Protein AF-A0A2V9ZI44-F1 (afdb_monomer)

Foldseek 3Di:
DDDDDADLVNQVVLLVVPVPCVVVVQWDAPCPDPPGRSHTAGPDEAEQADDALDPVVVVVVVVVVVVCSVVRHDHYHDDCPRSVND

Nearest PDB structures (foldseek):
  8dbw-assembly1_D  TM=3.488E-01  e=2.509E+00  Escherichia coli
  7jg7-assembly1_C  TM=3.501E-01  e=6.549E+00  Mycolicibacterium smegmatis
  6f5d-assembly1_A  TM=4.034E-01  e=9.225E+00  Trypanosoma brucei brucei

Sequence (86 aa):
MIQGFATAEGTARYRGRFPELAQAGHFRQPANVPGAGELWLSSLGLGTYLGEANAAADAAYSEAIQQAVRSGVNVLDAAINYRNQR

Mean predicted aligned error: 2.97 Å

Secondary structure (DSSP, 8-state):
-------HHHHHHHHHT-HHHHHTT-EE--TTSTTTTT--EESSEEE---S-SSHHHHHHHHHHHHHHHHTT--EEE--TTGGGG-

Structure (mmCIF, N/CA/C/O backbone):
data_AF-A0A2V9ZI44-F1
#
_entry.id   AF-A0A2V9ZI44-F1
#
loop_
_atom_site.group_PDB
_atom_site.id
_atom_site.type_symbol
_atom_site.label_atom_id
_atom_site.label_alt_id
_atom_site.label_comp_id
_atom_site.label_asym_id
_atom_site.label_entity_id
_atom_site.label_seq_id
_atom_site.pdbx_PDB_ins_code
_atom_site.Cartn_x
_atom_site.Cartn_y
_atom_site.Cartn_z
_atom_site.occupancy
_atom_site.B_iso_or_equiv
_atom_site.auth_seq_id
_atom_site.auth_comp_id
_atom_site.auth_asym_id
_atom_site.auth_atom_id
_atom_site.pdbx_PDB_model_num
ATOM 1 N N . MET A 1 1 ? 6.513 16.027 -4.478 1.00 63.69 1 MET A N 1
ATOM 2 C CA . MET A 1 1 ? 5.917 15.189 -3.415 1.00 63.69 1 MET A CA 1
ATOM 3 C C . MET A 1 1 ? 4.436 15.053 -3.722 1.00 63.69 1 MET A C 1
ATOM 5 O O . MET A 1 1 ? 3.824 16.062 -4.055 1.00 63.69 1 MET A O 1
ATOM 9 N N . ILE A 1 2 ? 3.889 13.835 -3.704 1.00 77.31 2 ILE A N 1
ATOM 10 C CA . ILE A 1 2 ? 2.444 13.631 -3.886 1.00 77.31 2 ILE A CA 1
ATOM 11 C C . ILE A 1 2 ? 1.737 14.276 -2.690 1.00 77.31 2 ILE A C 1
ATOM 13 O O . ILE A 1 2 ? 2.178 14.105 -1.556 1.00 77.31 2 ILE A O 1
ATOM 17 N N . GLN A 1 3 ? 0.698 15.068 -2.946 1.00 90.31 3 GLN A N 1
ATOM 18 C CA . GLN A 1 3 ? -0.074 15.703 -1.881 1.00 90.31 3 GLN A CA 1
ATOM 19 C C . GLN A 1 3 ? -1.038 14.700 -1.238 1.00 90.31 3 GLN A C 1
ATOM 21 O O . GLN A 1 3 ? -1.651 13.891 -1.932 1.00 90.31 3 GLN A O 1
ATOM 26 N N . GLY A 1 4 ? -1.214 14.812 0.080 1.00 90.88 4 GLY A N 1
ATOM 27 C CA . GLY A 1 4 ? -2.145 13.996 0.860 1.00 90.88 4 GLY A CA 1
ATOM 28 C C . GLY A 1 4 ? -1.473 12.892 1.678 1.00 90.88 4 GLY A C 1
ATOM 29 O O . GLY A 1 4 ? -0.286 12.611 1.536 1.00 90.88 4 GLY A O 1
ATOM 30 N N . PHE A 1 5 ? -2.254 12.291 2.574 1.00 93.38 5 PHE A N 1
ATOM 31 C CA . PHE A 1 5 ? -1.855 11.188 3.447 1.00 93.38 5 PHE A CA 1
ATOM 32 C C . PHE A 1 5 ? -3.075 10.308 3.761 1.00 93.38 5 PHE A C 1
ATOM 34 O O . PHE A 1 5 ? -4.220 10.711 3.541 1.00 93.38 5 PHE A O 1
ATOM 41 N N . ALA A 1 6 ? -2.840 9.089 4.249 1.00 95.12 6 ALA A N 1
ATOM 42 C CA . ALA A 1 6 ? -3.917 8.190 4.653 1.00 95.12 6 ALA A CA 1
ATOM 43 C C . ALA A 1 6 ? -4.637 8.725 5.902 1.00 95.12 6 ALA A C 1
ATOM 45 O O . ALA A 1 6 ? -3.996 9.094 6.880 1.00 95.12 6 ALA A O 1
ATOM 46 N N . THR A 1 7 ? -5.971 8.725 5.889 1.00 96.94 7 THR A N 1
ATOM 47 C CA . THR A 1 7 ? -6.799 9.137 7.034 1.00 96.94 7 THR A CA 1
ATOM 48 C C . THR A 1 7 ? -7.636 7.972 7.557 1.00 96.94 7 THR A C 1
ATOM 50 O O . THR A 1 7 ? -7.933 7.021 6.821 1.00 96.94 7 THR A O 1
ATOM 53 N N . ALA A 1 8 ? -8.051 8.045 8.825 1.00 97.69 8 ALA A N 1
ATOM 54 C CA . ALA A 1 8 ? -8.937 7.052 9.433 1.00 97.69 8 ALA A CA 1
ATOM 55 C C . ALA A 1 8 ? -10.246 6.911 8.634 1.00 97.69 8 ALA A C 1
ATOM 57 O O . ALA A 1 8 ? -10.637 5.808 8.256 1.00 97.69 8 ALA A O 1
ATOM 58 N N . GLU A 1 9 ? -10.866 8.037 8.266 1.00 98.25 9 GLU A N 1
ATOM 59 C CA . GLU A 1 9 ? -12.077 8.056 7.438 1.00 98.25 9 GLU A CA 1
ATOM 60 C C . GLU A 1 9 ? -11.835 7.453 6.043 1.00 98.25 9 GLU A C 1
ATOM 62 O O . GLU A 1 9 ? -12.608 6.615 5.571 1.00 98.25 9 GLU A O 1
ATOM 67 N N . GLY A 1 10 ? -10.736 7.833 5.381 1.00 98.25 10 GLY A N 1
ATOM 68 C CA . GLY A 1 10 ? -10.410 7.357 4.037 1.00 98.25 10 GLY A CA 1
ATOM 69 C C . GLY A 1 10 ? -10.180 5.846 3.990 1.00 98.25 10 GLY A C 1
ATOM 70 O O . GLY A 1 10 ? -10.703 5.166 3.101 1.00 98.25 10 GLY A O 1
ATOM 71 N N . THR A 1 11 ? -9.449 5.311 4.968 1.00 98.44 11 THR A N 1
ATOM 72 C CA . THR A 1 11 ? -9.177 3.870 5.075 1.00 98.44 11 THR A CA 1
ATOM 73 C C . THR A 1 11 ? -10.405 3.076 5.531 1.00 98.44 11 THR A C 1
ATOM 75 O O . THR A 1 11 ? -10.652 1.996 4.991 1.00 98.44 11 THR A O 1
ATOM 78 N N . ALA A 1 12 ? -11.248 3.625 6.414 1.00 98.50 12 ALA A N 1
ATOM 79 C CA . ALA A 1 12 ? -12.533 3.022 6.776 1.00 98.50 12 ALA A CA 1
ATOM 80 C C . ALA A 1 12 ? -13.482 2.928 5.569 1.00 98.50 12 ALA A C 1
ATOM 82 O O . ALA A 1 12 ? -14.070 1.872 5.318 1.00 98.50 12 ALA A O 1
ATOM 83 N N . ARG A 1 13 ? -13.578 3.996 4.765 1.00 98.69 13 ARG A N 1
ATOM 84 C CA . ARG A 1 13 ? -14.360 3.999 3.519 1.00 98.69 13 ARG A CA 1
ATOM 85 C C . ARG A 1 13 ? -13.822 2.988 2.510 1.00 98.69 13 ARG A C 1
ATOM 87 O O . ARG A 1 13 ? -14.611 2.332 1.836 1.00 98.69 13 ARG A O 1
ATOM 94 N N . TYR A 1 14 ? -12.500 2.853 2.398 1.00 98.62 14 TYR A N 1
ATOM 95 C CA . TYR A 1 14 ? -11.880 1.853 1.529 1.00 98.62 14 TYR A CA 1
ATOM 96 C C . TYR A 1 14 ? -12.217 0.424 1.973 1.00 98.62 14 TYR A C 1
ATOM 98 O O . TYR A 1 14 ? -12.711 -0.353 1.159 1.00 98.62 14 TYR A O 1
ATOM 106 N N . ARG A 1 15 ? -12.061 0.109 3.267 1.00 98.56 15 ARG A N 1
ATOM 107 C CA . ARG A 1 15 ? -12.505 -1.160 3.873 1.00 98.56 15 ARG A CA 1
ATOM 108 C C . ARG A 1 15 ? -13.981 -1.4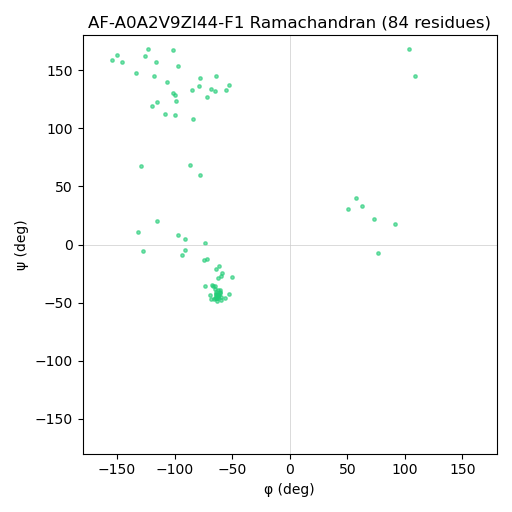48 3.573 1.00 98.56 15 ARG A C 1
ATOM 110 O O . ARG A 1 15 ? -14.322 -2.575 3.232 1.00 98.56 15 ARG A O 1
ATOM 117 N N . GLY A 1 16 ? -14.845 -0.434 3.653 1.00 98.56 16 GLY A N 1
ATOM 118 C CA . GLY A 1 16 ? -16.282 -0.553 3.376 1.00 98.56 16 GLY A CA 1
ATOM 119 C C . GLY A 1 16 ? -16.636 -0.991 1.948 1.00 98.56 16 GLY A C 1
ATOM 120 O O . GLY A 1 16 ? -17.733 -1.495 1.729 1.00 98.56 16 GLY A O 1
ATOM 121 N N . ARG A 1 17 ? -15.712 -0.866 0.984 1.00 98.56 17 ARG A N 1
ATOM 122 C CA . ARG A 1 17 ? -15.893 -1.377 -0.389 1.00 98.56 17 ARG A CA 1
ATOM 123 C C . ARG A 1 17 ? -15.753 -2.900 -0.487 1.00 98.56 17 ARG A C 1
ATOM 125 O O . ARG A 1 17 ? -16.132 -3.464 -1.506 1.00 98.56 17 ARG A O 1
ATOM 132 N N . PHE A 1 18 ? -15.229 -3.554 0.553 1.00 98.56 18 PHE A N 1
ATOM 133 C CA . PHE A 1 18 ? -14.926 -4.986 0.582 1.00 98.56 18 PHE A CA 1
ATOM 134 C C . PHE A 1 18 ? -15.528 -5.659 1.831 1.00 98.56 18 PHE A C 1
ATOM 136 O O . PHE A 1 18 ? -14.787 -6.078 2.725 1.00 98.56 18 PHE A O 1
ATOM 143 N N . PRO A 1 19 ? -16.866 -5.762 1.938 1.00 98.19 19 PRO A N 1
ATOM 144 C CA . PRO A 1 19 ? -17.532 -6.251 3.147 1.00 98.19 19 PRO A CA 1
ATOM 145 C C . PRO A 1 19 ? -17.137 -7.685 3.523 1.00 98.19 19 PRO A C 1
ATOM 147 O O . PRO A 1 19 ? -16.912 -7.955 4.700 1.00 98.19 19 PRO A O 1
ATOM 150 N N . GLU A 1 20 ? -16.982 -8.582 2.548 1.00 98.44 20 GLU A N 1
ATOM 151 C CA . GLU A 1 20 ? -16.576 -9.976 2.786 1.00 98.44 20 GLU A CA 1
ATOM 152 C C . GLU A 1 20 ? -15.152 -10.065 3.355 1.00 98.44 20 GLU A C 1
ATOM 154 O O . GLU A 1 20 ? -14.921 -10.715 4.373 1.00 98.44 20 GLU A O 1
ATOM 159 N N . LEU A 1 21 ? -14.200 -9.327 2.771 1.00 98.56 21 LEU A N 1
ATOM 160 C CA . LEU A 1 21 ? -12.822 -9.258 3.275 1.00 98.56 21 LEU A CA 1
ATOM 161 C C . LEU A 1 21 ? -12.762 -8.610 4.666 1.00 98.56 21 LEU A C 1
ATOM 163 O O . LEU A 1 21 ? -11.988 -9.027 5.528 1.00 98.56 21 LEU A O 1
ATOM 167 N N . ALA A 1 22 ? -13.586 -7.587 4.901 1.00 98.19 22 ALA A N 1
ATOM 168 C CA . ALA A 1 22 ? -13.688 -6.928 6.195 1.00 98.19 22 ALA A CA 1
ATOM 169 C C . ALA A 1 22 ? -14.214 -7.874 7.285 1.00 98.19 22 ALA A C 1
ATOM 171 O O . ALA A 1 22 ? -13.688 -7.846 8.398 1.00 98.19 22 ALA A O 1
ATOM 172 N N . GLN A 1 23 ? -15.205 -8.713 6.968 1.00 98.25 23 GLN A N 1
ATOM 173 C CA . GLN A 1 23 ? -15.718 -9.754 7.866 1.00 98.25 23 GLN A CA 1
ATOM 174 C C . GLN A 1 23 ? -14.684 -10.861 8.104 1.00 98.25 23 GLN A C 1
ATOM 176 O O . GLN A 1 23 ? -14.562 -11.348 9.224 1.00 98.25 23 GLN A O 1
ATOM 181 N N . ALA A 1 24 ? -13.878 -11.193 7.093 1.00 98.19 24 ALA A N 1
ATOM 182 C CA . ALA A 1 24 ? -12.785 -12.159 7.197 1.00 98.19 24 ALA A CA 1
ATOM 183 C C . ALA A 1 24 ? -11.550 -11.644 7.972 1.00 98.19 24 ALA A C 1
ATOM 185 O O . ALA A 1 24 ? -10.550 -12.353 8.084 1.00 98.19 24 ALA A O 1
ATOM 186 N N . GLY A 1 25 ? -11.571 -10.412 8.497 1.00 97.94 25 GLY A N 1
ATOM 187 C CA . GLY A 1 25 ? -10.448 -9.848 9.257 1.00 97.94 25 GLY A CA 1
ATOM 188 C C . GLY A 1 25 ? -9.241 -9.450 8.397 1.00 97.94 25 GLY A C 1
ATOM 189 O O . GLY A 1 25 ? -8.119 -9.342 8.911 1.00 97.94 25 GLY A O 1
ATOM 190 N N . HIS A 1 26 ? -9.456 -9.224 7.094 1.00 98.50 26 HIS A N 1
ATOM 191 C CA . HIS A 1 26 ? -8.415 -8.749 6.178 1.00 98.50 26 HIS A CA 1
ATOM 192 C C . HIS A 1 26 ? -7.940 -7.344 6.538 1.00 98.50 26 HIS A C 1
ATOM 194 O O . HIS A 1 26 ? -6.759 -7.064 6.416 1.00 98.50 26 HIS A O 1
ATOM 200 N N . PHE A 1 27 ? -8.822 -6.463 7.011 1.00 98.62 27 PHE A N 1
ATOM 201 C CA . PHE A 1 27 ? -8.446 -5.105 7.412 1.00 98.62 27 PHE A CA 1
ATOM 202 C C . PHE A 1 27 ? -8.290 -5.012 8.929 1.00 98.62 27 PHE A C 1
ATOM 204 O O . PHE A 1 27 ? -9.203 -5.395 9.661 1.00 98.62 27 PHE A O 1
ATOM 211 N N . ARG A 1 28 ? -7.159 -4.480 9.400 1.00 97.69 28 ARG A N 1
ATOM 212 C CA . ARG A 1 28 ? -6.786 -4.417 10.821 1.00 97.69 28 ARG A CA 1
ATOM 213 C C . ARG A 1 28 ? -6.283 -3.024 11.184 1.00 97.69 28 ARG A C 1
ATOM 215 O O . ARG A 1 28 ? -5.664 -2.357 10.359 1.00 97.69 28 ARG A O 1
ATOM 222 N N . GLN A 1 29 ? -6.533 -2.610 12.421 1.00 97.44 29 GLN A N 1
ATOM 223 C CA . GLN A 1 29 ? -5.999 -1.367 12.973 1.00 97.44 29 GLN A CA 1
ATOM 224 C C . GLN A 1 29 ? -4.757 -1.666 13.821 1.00 97.44 29 GLN A C 1
ATOM 226 O O . GLN A 1 29 ? -4.839 -2.470 14.756 1.00 97.44 29 GLN A O 1
ATOM 231 N N . PRO A 1 30 ? -3.601 -1.051 13.529 1.00 95.44 30 PRO A N 1
ATOM 232 C CA . PRO A 1 30 ? -2.385 -1.260 14.297 1.00 95.44 30 PRO A CA 1
ATOM 233 C C . PRO A 1 30 ? -2.348 -0.306 15.501 1.00 95.44 30 PRO A C 1
ATOM 235 O O . PRO A 1 30 ? -1.529 0.605 15.538 1.00 95.44 30 PRO A O 1
ATOM 238 N N . ALA A 1 31 ? -3.232 -0.498 16.487 1.00 93.94 31 ALA A N 1
ATOM 239 C CA . ALA A 1 31 ? -3.485 0.458 17.580 1.00 93.94 31 ALA A CA 1
ATOM 240 C C . ALA A 1 31 ? -2.228 0.976 18.317 1.00 93.94 31 ALA A C 1
ATOM 242 O O . ALA A 1 31 ? -2.218 2.100 18.807 1.00 93.94 31 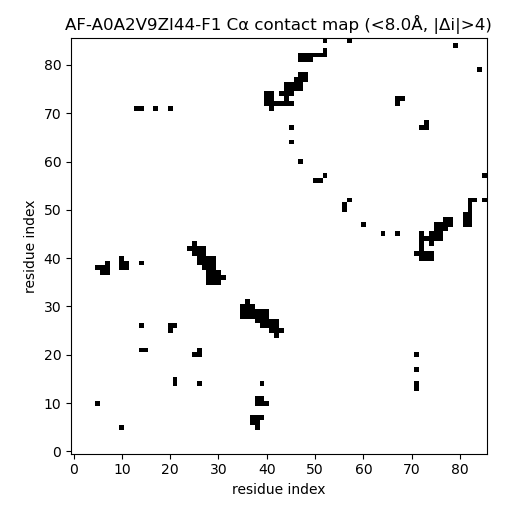ALA A O 1
ATOM 243 N N . ASN A 1 32 ? -1.154 0.181 18.354 1.00 95.38 32 ASN A N 1
ATOM 244 C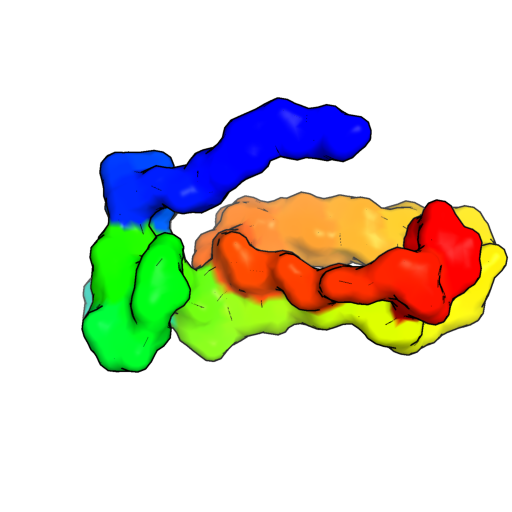 CA . ASN A 1 32 ? 0.107 0.522 19.017 1.00 95.38 32 ASN A CA 1
ATOM 245 C C . ASN A 1 32 ? 1.129 1.236 18.108 1.00 95.38 32 ASN A C 1
ATOM 247 O O . ASN A 1 32 ? 2.260 1.453 18.534 1.00 95.38 32 ASN A O 1
ATOM 251 N N . VAL A 1 33 ? 0.778 1.567 16.860 1.00 94.69 33 VAL A N 1
ATOM 252 C CA . VAL A 1 33 ? 1.667 2.244 15.903 1.00 94.69 33 VAL A CA 1
ATOM 253 C C . VAL A 1 33 ? 1.345 3.743 15.871 1.00 94.69 33 VAL A C 1
ATOM 255 O O . VAL A 1 33 ? 0.280 4.131 15.372 1.00 94.69 33 VAL A O 1
ATOM 258 N N . PRO A 1 34 ? 2.248 4.610 16.373 1.00 93.81 34 PRO A N 1
ATOM 259 C CA . PRO A 1 34 ? 2.047 6.056 16.353 1.00 93.81 34 PRO A CA 1
ATOM 260 C C . PRO A 1 34 ? 1.783 6.576 14.937 1.00 93.81 34 PRO A C 1
ATOM 262 O O . PRO A 1 34 ? 2.471 6.205 13.991 1.00 93.81 34 PRO A O 1
ATOM 265 N N . GLY A 1 35 ? 0.765 7.425 14.787 1.00 90.50 35 GLY A N 1
ATOM 266 C CA . GLY A 1 35 ? 0.376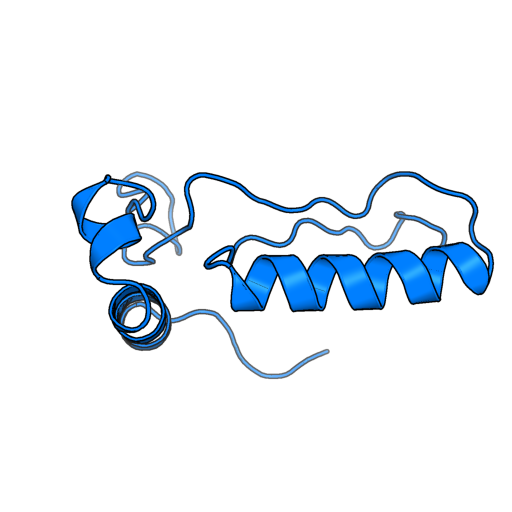 8.007 13.496 1.00 90.50 35 GLY A CA 1
ATOM 267 C C . GLY A 1 35 ? -0.399 7.074 12.555 1.00 90.50 35 GLY A C 1
ATOM 268 O O . GLY A 1 35 ? -0.912 7.548 11.546 1.00 90.50 35 GLY A O 1
ATOM 269 N N . ALA A 1 36 ? -0.535 5.783 12.882 1.00 94.62 36 ALA A N 1
ATOM 270 C CA . ALA A 1 36 ? -1.275 4.812 12.068 1.00 94.62 36 ALA A CA 1
ATOM 271 C C . ALA A 1 36 ? -2.350 4.028 12.839 1.00 94.62 36 ALA A C 1
ATOM 273 O O . ALA A 1 36 ? -3.106 3.283 12.220 1.00 94.62 36 ALA A O 1
ATOM 274 N N . GLY A 1 37 ? -2.448 4.187 14.164 1.00 96.56 37 GLY A N 1
ATOM 275 C CA . GLY A 1 37 ? -3.320 3.371 15.018 1.00 96.56 37 GLY A CA 1
ATOM 276 C C . GLY A 1 37 ? -4.810 3.407 14.676 1.00 96.56 37 GLY A C 1
ATOM 277 O O . GLY A 1 37 ? -5.518 2.441 14.946 1.00 96.56 37 GLY A O 1
ATOM 278 N N . GLU A 1 38 ? -5.277 4.473 14.028 1.00 97.31 38 GLU A N 1
ATOM 279 C CA . GLU A 1 38 ? -6.673 4.617 13.599 1.00 97.31 38 GLU A CA 1
ATOM 280 C C . GLU A 1 38 ? -6.916 4.140 12.156 1.00 97.31 38 GLU A C 1
ATOM 282 O O . GLU A 1 38 ? -8.067 4.026 11.728 1.00 97.31 38 GLU A O 1
ATOM 287 N N . LEU A 1 39 ? -5.859 3.839 11.396 1.00 98.31 39 LEU A N 1
ATOM 288 C CA . LEU A 1 39 ? -5.957 3.448 9.992 1.00 98.31 39 LEU A CA 1
ATOM 289 C C . LEU A 1 39 ? -6.376 1.984 9.850 1.00 98.31 39 LEU A C 1
ATOM 291 O O . LEU A 1 39 ? -5.826 1.097 10.499 1.00 98.31 39 LEU A O 1
ATOM 295 N N . TRP A 1 40 ? -7.299 1.716 8.929 1.00 98.38 40 TRP A N 1
ATOM 296 C CA . TRP A 1 40 ? -7.613 0.352 8.506 1.00 98.38 40 TRP A CA 1
ATOM 297 C C . TRP A 1 40 ? -6.631 -0.103 7.431 1.00 98.38 40 TRP A C 1
ATOM 299 O O . TRP A 1 40 ? -6.713 0.345 6.286 1.00 98.38 40 TRP A O 1
ATOM 309 N N . LEU A 1 41 ? -5.723 -1.008 7.783 1.00 98.38 41 LEU A N 1
ATOM 310 C CA . LEU A 1 41 ? -4.692 -1.524 6.884 1.00 98.38 41 LEU A CA 1
ATOM 311 C C . LEU A 1 41 ? -5.016 -2.951 6.448 1.00 98.38 41 LEU A C 1
ATOM 313 O O . LEU A 1 41 ? -5.473 -3.759 7.257 1.00 98.38 41 LEU A O 1
ATOM 317 N N . SER A 1 42 ? -4.783 -3.272 5.180 1.00 98.56 42 SER A N 1
ATOM 318 C CA . SER A 1 42 ? -4.896 -4.638 4.675 1.00 98.56 42 SER A CA 1
ATOM 319 C C . SER A 1 42 ? -3.861 -5.559 5.327 1.00 98.56 42 SER A C 1
ATOM 321 O O . SER A 1 42 ? -2.730 -5.163 5.594 1.00 98.56 42 SER A O 1
ATOM 323 N N . SER A 1 43 ? -4.235 -6.818 5.551 1.00 97.81 43 SER A N 1
ATOM 324 C CA . SER A 1 43 ? -3.378 -7.837 6.171 1.00 97.81 43 SER A CA 1
ATOM 325 C C . SER A 1 43 ? -2.246 -8.306 5.256 1.00 97.81 43 SER A C 1
ATOM 327 O O . SER A 1 43 ? -1.307 -8.951 5.714 1.00 97.81 43 SER A O 1
ATOM 329 N N . LEU A 1 44 ? -2.334 -7.945 3.975 1.00 97.81 44 LEU A N 1
ATOM 330 C CA . LEU A 1 44 ? -1.306 -8.109 2.958 1.00 97.81 44 LEU A CA 1
ATOM 331 C C . LEU A 1 44 ? -0.885 -6.731 2.447 1.00 97.81 44 LEU A C 1
ATOM 333 O O . LEU A 1 44 ? -1.726 -5.838 2.317 1.00 97.81 44 LEU A O 1
ATOM 337 N N . GLY A 1 45 ? 0.397 -6.585 2.124 1.00 97.62 45 GLY A N 1
ATOM 338 C CA . GLY A 1 45 ? 0.951 -5.431 1.419 1.00 97.62 45 GLY A CA 1
ATOM 339 C C . GLY A 1 45 ? 1.658 -5.859 0.134 1.00 97.62 45 GLY A C 1
ATOM 340 O O . GLY A 1 45 ? 1.906 -7.047 -0.075 1.00 97.62 45 GLY A O 1
ATOM 341 N N . LEU A 1 46 ? 1.984 -4.889 -0.719 1.00 98.31 46 LEU A N 1
ATOM 342 C CA . LEU A 1 46 ? 2.767 -5.094 -1.940 1.00 98.31 46 LEU A CA 1
ATOM 343 C C . LEU A 1 46 ? 4.041 -4.250 -1.869 1.00 98.31 46 LEU A C 1
ATOM 345 O O . LEU A 1 46 ? 3.957 -3.030 -1.772 1.00 98.31 46 LEU A O 1
ATOM 349 N N . GLY A 1 47 ? 5.204 -4.900 -1.916 1.00 97.00 47 GLY A N 1
ATOM 350 C CA . GLY A 1 47 ? 6.508 -4.232 -1.960 1.00 97.00 47 GLY A CA 1
ATOM 351 C C . GLY A 1 47 ? 7.058 -4.103 -3.380 1.00 97.00 47 GLY A C 1
ATOM 352 O O . GLY A 1 47 ? 6.736 -4.915 -4.247 1.00 97.00 47 GLY A O 1
ATOM 353 N N . THR A 1 48 ? 7.908 -3.098 -3.607 1.00 95.69 48 THR A N 1
ATOM 354 C CA . THR A 1 48 ? 8.478 -2.766 -4.932 1.00 95.69 48 THR A CA 1
ATOM 355 C C . THR A 1 48 ? 9.999 -2.939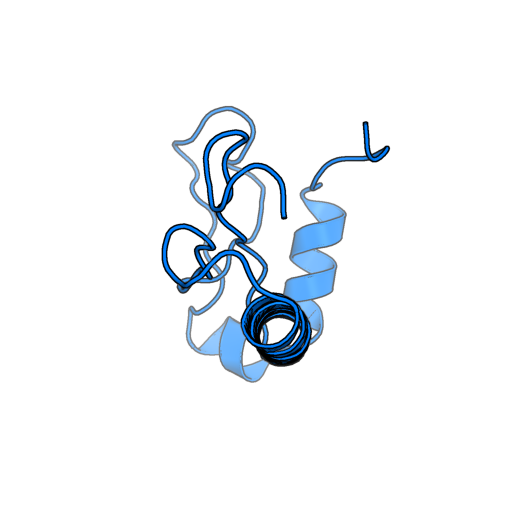 -5.031 1.00 95.69 48 THR A C 1
ATOM 357 O O . THR A 1 48 ? 10.648 -2.373 -5.909 1.00 95.69 48 THR A O 1
ATOM 360 N N . TYR A 1 49 ? 10.595 -3.723 -4.127 1.00 93.69 49 TYR A N 1
ATOM 361 C CA . TYR A 1 49 ? 12.051 -3.797 -3.963 1.00 93.69 49 TYR A CA 1
ATOM 362 C C . TYR A 1 49 ? 12.811 -4.391 -5.164 1.00 93.69 49 TYR A C 1
ATOM 364 O O . TYR A 1 49 ? 13.834 -3.842 -5.578 1.00 93.69 49 TYR A O 1
ATOM 372 N N . LEU A 1 50 ? 12.346 -5.521 -5.706 1.00 93.44 50 LEU A N 1
ATOM 373 C CA . LEU A 1 50 ? 13.101 -6.336 -6.668 1.00 93.44 50 LEU A CA 1
ATOM 374 C C . LEU A 1 50 ? 12.659 -6.120 -8.122 1.00 93.44 50 LEU A C 1
ATOM 376 O O . LEU A 1 50 ? 11.592 -5.578 -8.398 1.00 93.44 50 LEU A O 1
ATOM 380 N N . GLY A 1 51 ? 13.462 -6.625 -9.059 1.00 91.88 51 GLY A N 1
ATOM 381 C CA . GLY A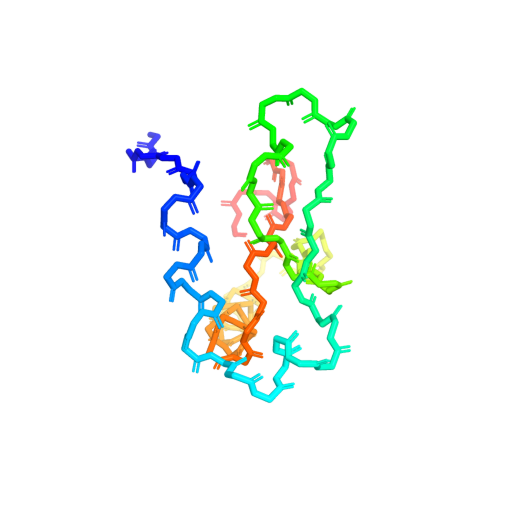 1 51 ? 13.156 -6.648 -10.488 1.00 91.88 51 GLY A CA 1
ATOM 382 C C . GLY A 1 51 ? 14.001 -5.668 -11.293 1.00 91.88 51 GLY A C 1
ATOM 383 O O . GLY A 1 51 ? 14.323 -4.572 -10.833 1.00 91.88 51 GLY A O 1
ATOM 384 N N . GLU A 1 52 ? 14.341 -6.076 -12.514 1.00 93.25 52 GLU A N 1
ATOM 385 C CA . GLU A 1 52 ? 15.152 -5.292 -13.444 1.00 93.25 52 GLU A CA 1
ATOM 386 C C . GLU A 1 52 ? 14.583 -3.887 -13.637 1.00 93.25 52 GLU A C 1
ATOM 388 O O . GLU A 1 52 ? 13.377 -3.720 -13.809 1.00 93.25 52 GLU A O 1
ATOM 393 N N . ALA A 1 53 ? 15.442 -2.869 -13.646 1.00 90.69 53 ALA A N 1
ATOM 394 C CA . ALA A 1 53 ? 15.051 -1.476 -13.852 1.00 90.69 53 ALA A CA 1
ATOM 395 C C . ALA A 1 53 ? 14.782 -1.199 -15.345 1.00 90.69 53 ALA A C 1
ATOM 397 O O . ALA A 1 53 ? 15.459 -0.380 -15.971 1.00 90.69 53 ALA A O 1
ATOM 398 N N . ASN A 1 54 ? 13.817 -1.913 -15.931 1.00 94.00 54 ASN A N 1
ATOM 399 C CA . ASN A 1 54 ? 13.414 -1.831 -17.333 1.00 94.00 54 ASN A CA 1
ATOM 400 C C . ASN A 1 54 ? 11.902 -1.566 -17.480 1.00 94.00 54 ASN A C 1
ATOM 402 O O . ASN A 1 54 ? 11.121 -1.793 -16.560 1.00 94.00 54 ASN A O 1
ATOM 406 N N . ALA A 1 55 ? 11.493 -1.106 -18.667 1.00 95.69 55 ALA A N 1
ATOM 407 C CA . ALA A 1 55 ? 10.109 -0.707 -18.937 1.00 95.69 55 ALA A CA 1
ATOM 408 C C . ALA A 1 55 ? 9.089 -1.854 -18.799 1.00 95.69 55 ALA A C 1
ATOM 410 O O . ALA A 1 55 ? 7.935 -1.610 -18.460 1.00 95.69 55 ALA A O 1
ATOM 411 N N . ALA A 1 56 ? 9.503 -3.102 -19.042 1.00 96.69 56 ALA A N 1
ATOM 412 C CA . ALA A 1 56 ? 8.621 -4.258 -18.905 1.00 96.69 56 ALA A CA 1
ATOM 413 C C . ALA A 1 56 ? 8.272 -4.523 -17.432 1.00 96.69 56 ALA A C 1
ATOM 415 O O . ALA A 1 56 ? 7.109 -4.740 -17.101 1.00 96.69 56 ALA A O 1
ATOM 416 N N . ALA A 1 57 ? 9.260 -4.444 -16.538 1.00 95.81 57 ALA A N 1
ATOM 417 C CA . ALA A 1 57 ? 9.031 -4.546 -15.103 1.00 95.81 57 ALA A CA 1
ATOM 418 C C . ALA A 1 57 ? 8.222 -3.350 -14.563 1.00 95.81 57 ALA A C 1
ATOM 420 O O . ALA A 1 57 ? 7.364 -3.550 -13.708 1.00 95.81 57 ALA A O 1
ATOM 421 N N . ASP A 1 58 ? 8.415 -2.137 -15.095 1.00 95.12 58 ASP A N 1
ATOM 422 C CA . ASP A 1 58 ? 7.611 -0.958 -14.717 1.00 95.12 58 ASP A CA 1
ATOM 423 C C . ASP A 1 58 ? 6.120 -1.152 -15.058 1.00 95.12 58 ASP A C 1
ATOM 425 O O . ASP A 1 58 ? 5.233 -0.856 -14.248 1.00 95.12 58 ASP A O 1
ATOM 429 N N . ALA A 1 59 ? 5.836 -1.699 -16.246 1.00 96.50 59 ALA A N 1
ATOM 430 C CA . ALA A 1 59 ? 4.480 -2.041 -16.666 1.00 96.50 59 ALA A CA 1
ATOM 431 C C . ALA A 1 59 ? 3.877 -3.134 -15.769 1.00 96.50 59 ALA A C 1
ATOM 433 O O . ALA A 1 59 ? 2.768 -2.968 -15.260 1.00 96.50 59 ALA A O 1
ATOM 434 N N . ALA A 1 60 ? 4.641 -4.195 -15.487 1.00 96.88 60 ALA A N 1
ATOM 435 C CA . ALA A 1 60 ? 4.202 -5.277 -14.610 1.00 96.88 60 ALA A CA 1
ATOM 436 C C . ALA A 1 60 ? 3.894 -4.786 -13.183 1.00 96.88 60 ALA A C 1
ATOM 438 O O . ALA A 1 60 ? 2.879 -5.175 -12.607 1.00 96.88 60 ALA A O 1
ATOM 439 N N . TYR A 1 61 ? 4.711 -3.888 -12.620 1.00 9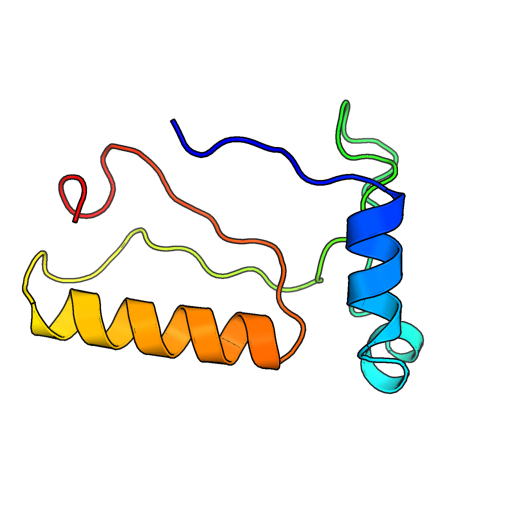6.69 61 TYR A N 1
ATOM 440 C CA . TYR A 1 61 ? 4.425 -3.265 -11.325 1.00 96.69 61 TYR A CA 1
ATOM 441 C C . TYR A 1 61 ? 3.165 -2.403 -11.369 1.00 96.69 61 TYR A C 1
ATOM 443 O O . TYR A 1 61 ? 2.341 -2.482 -10.459 1.00 96.69 61 TYR A O 1
ATOM 451 N N . SER A 1 62 ? 2.985 -1.614 -12.428 1.00 96.44 62 SER A N 1
ATOM 452 C CA . SER A 1 62 ? 1.793 -0.777 -12.598 1.00 96.44 62 SER A CA 1
ATOM 453 C C . SER A 1 62 ? 0.512 -1.616 -12.644 1.00 96.44 62 SER A C 1
ATOM 455 O O . SER A 1 62 ? -0.494 -1.247 -12.032 1.00 96.44 62 SER A O 1
ATOM 457 N N . GLU A 1 63 ? 0.540 -2.753 -13.338 1.00 98.38 63 GLU A N 1
ATOM 458 C CA . GLU A 1 63 ? -0.570 -3.709 -13.389 1.00 98.38 63 GLU A CA 1
ATOM 459 C C . GLU A 1 63 ? -0.789 -4.397 -12.036 1.00 98.38 63 GLU A C 1
ATOM 461 O O . GLU A 1 63 ? -1.916 -4.428 -11.535 1.00 98.38 63 GLU A O 1
ATOM 466 N N . ALA A 1 64 ? 0.283 -4.875 -11.399 1.00 98.12 64 ALA A N 1
ATOM 467 C CA . ALA A 1 64 ? 0.219 -5.544 -10.104 1.00 98.12 64 ALA A CA 1
ATOM 468 C C . ALA A 1 64 ? -0.331 -4.624 -9.001 1.00 98.12 64 ALA A C 1
ATOM 470 O O . ALA A 1 64 ? -1.202 -5.037 -8.236 1.00 98.12 64 ALA A O 1
ATOM 471 N N . ILE A 1 65 ? 0.112 -3.363 -8.947 1.00 97.94 65 ILE A N 1
ATOM 472 C CA . ILE A 1 65 ? -0.379 -2.362 -7.989 1.00 97.94 65 ILE A CA 1
ATOM 473 C C . ILE A 1 65 ? -1.866 -2.088 -8.220 1.00 97.94 65 ILE A C 1
ATOM 475 O O . ILE A 1 65 ? -2.648 -2.097 -7.266 1.00 97.94 65 ILE A O 1
ATOM 479 N N . GLN A 1 66 ? -2.287 -1.889 -9.474 1.00 98.44 66 GLN A N 1
ATOM 480 C CA . GLN A 1 66 ? -3.702 -1.686 -9.791 1.00 98.44 66 GLN A CA 1
ATOM 481 C C . GLN A 1 66 ? -4.553 -2.885 -9.372 1.00 98.44 66 GLN A C 1
ATOM 483 O O . GLN A 1 66 ? -5.607 -2.698 -8.761 1.00 98.44 66 GLN A O 1
ATOM 488 N N . GLN A 1 67 ? -4.098 -4.104 -9.664 1.00 98.69 67 GLN A N 1
ATOM 489 C CA . GLN A 1 67 ? -4.805 -5.322 -9.285 1.00 98.69 67 GLN A CA 1
ATOM 490 C C . GLN A 1 67 ? -4.878 -5.481 -7.762 1.00 98.69 67 GLN A C 1
ATOM 492 O O . GLN A 1 67 ? -5.951 -5.773 -7.232 1.00 98.69 67 GLN A O 1
ATOM 497 N N . ALA A 1 68 ? -3.775 -5.245 -7.048 1.00 98.56 68 ALA A N 1
ATOM 498 C CA . ALA A 1 68 ? -3.718 -5.328 -5.592 1.00 98.56 68 ALA A CA 1
ATOM 499 C C . ALA A 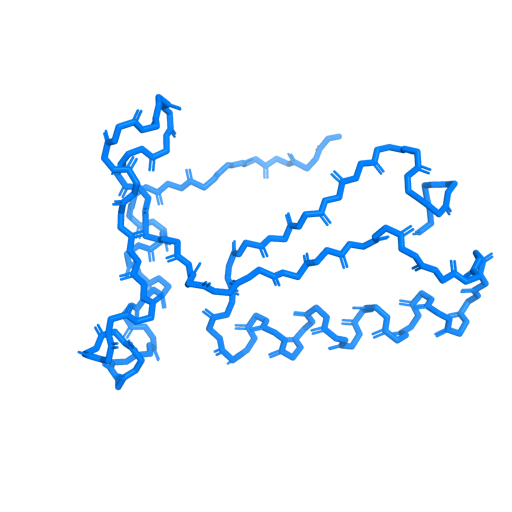1 68 ? -4.704 -4.347 -4.939 1.00 98.56 68 ALA A C 1
ATOM 501 O O . ALA A 1 68 ? -5.515 -4.751 -4.102 1.00 98.56 68 ALA A O 1
ATOM 502 N N . VAL A 1 69 ? -4.712 -3.084 -5.378 1.00 98.19 69 VAL A N 1
ATOM 503 C CA . VAL A 1 69 ? -5.652 -2.067 -4.879 1.00 98.19 69 VAL A CA 1
ATOM 504 C C . VAL A 1 69 ? -7.098 -2.431 -5.230 1.00 98.19 69 VAL A C 1
ATOM 506 O O . VAL A 1 69 ? -7.988 -2.375 -4.388 1.00 98.19 69 VAL A O 1
ATOM 509 N N . ARG A 1 70 ? -7.380 -2.904 -6.445 1.00 98.44 70 ARG A N 1
ATOM 510 C CA . ARG A 1 70 ? -8.740 -3.368 -6.782 1.00 98.44 70 ARG A CA 1
ATOM 511 C C . ARG A 1 70 ? -9.178 -4.591 -5.970 1.00 98.44 70 ARG A C 1
ATOM 513 O O . ARG A 1 70 ? -10.376 -4.801 -5.826 1.00 98.44 70 ARG A O 1
ATOM 520 N N . SER A 1 71 ? -8.232 -5.346 -5.412 1.00 98.25 71 SER A N 1
ATOM 521 C CA . SER A 1 71 ? -8.473 -6.550 -4.604 1.00 98.25 71 SER A CA 1
ATOM 522 C C . SER A 1 71 ? -8.451 -6.292 -3.090 1.00 98.25 71 SER A C 1
ATOM 524 O O . SER A 1 71 ? -8.482 -7.238 -2.307 1.00 98.25 71 SER A O 1
ATOM 526 N N . GLY A 1 72 ? -8.384 -5.031 -2.649 1.00 98.44 72 GLY A N 1
ATOM 527 C CA . GLY A 1 72 ? -8.459 -4.677 -1.230 1.00 98.44 72 GLY A CA 1
ATOM 528 C C . GLY A 1 72 ? -7.114 -4.585 -0.504 1.00 98.44 72 GLY A C 1
ATOM 529 O O . GLY A 1 72 ? -7.096 -4.590 0.724 1.00 98.44 72 GLY A O 1
ATOM 530 N N . VAL A 1 73 ? -5.988 -4.475 -1.214 1.00 98.69 73 VAL A N 1
ATOM 531 C CA . VAL A 1 73 ? -4.690 -4.094 -0.620 1.00 98.69 73 VAL A CA 1
ATOM 532 C C . VAL A 1 73 ? -4.592 -2.570 -0.546 1.00 98.69 73 VAL A C 1
ATOM 534 O O . VAL A 1 73 ? -4.902 -1.893 -1.521 1.00 98.69 73 VAL A O 1
ATOM 537 N N . ASN A 1 74 ? -4.178 -2.005 0.589 1.00 98.00 74 ASN A N 1
ATOM 538 C CA . ASN A 1 74 ? -3.921 -0.562 0.725 1.00 98.00 74 ASN A CA 1
ATOM 539 C C . ASN A 1 74 ? -2.577 -0.220 1.383 1.00 98.00 74 ASN A C 1
ATOM 541 O O . ASN A 1 74 ? -2.334 0.943 1.697 1.00 98.00 74 ASN A O 1
ATOM 545 N N . VAL A 1 75 ? -1.705 -1.215 1.557 1.00 97.56 75 VAL A N 1
ATOM 546 C CA . VAL A 1 75 ? -0.325 -1.034 2.010 1.00 97.56 75 VAL A CA 1
ATOM 547 C C . VAL A 1 75 ? 0.603 -1.291 0.827 1.00 97.56 75 VAL A C 1
ATOM 549 O O . VAL A 1 75 ? 0.693 -2.418 0.339 1.00 97.56 75 VAL A O 1
ATOM 552 N N . LEU A 1 76 ? 1.265 -0.236 0.357 1.00 97.19 76 LEU A N 1
ATOM 553 C CA . LEU A 1 76 ? 2.282 -0.297 -0.691 1.00 97.19 76 LEU A CA 1
ATOM 554 C C . LEU A 1 76 ? 3.618 0.121 -0.079 1.00 97.19 76 LEU A C 1
ATOM 556 O O . LEU A 1 76 ? 3.719 1.211 0.482 1.00 97.19 76 LEU A O 1
ATOM 560 N N . ASP A 1 77 ? 4.611 -0.751 -0.174 1.00 96.44 77 ASP A N 1
ATOM 561 C CA . ASP A 1 77 ? 5.958 -0.523 0.338 1.00 96.44 77 ASP A CA 1
ATOM 562 C C . ASP A 1 77 ? 6.901 -0.134 -0.807 1.00 96.44 77 ASP A C 1
ATOM 564 O O . ASP A 1 77 ? 6.921 -0.773 -1.863 1.00 96.44 77 ASP A O 1
ATOM 568 N N . ALA A 1 78 ? 7.651 0.947 -0.603 1.00 94.12 78 ALA A N 1
ATOM 569 C CA . ALA A 1 78 ? 8.598 1.489 -1.566 1.00 94.12 78 ALA A CA 1
ATOM 570 C C . ALA A 1 78 ? 9.705 2.276 -0.854 1.00 94.12 78 ALA A C 1
ATOM 572 O O . ALA A 1 78 ? 9.517 2.787 0.250 1.00 94.12 78 ALA A O 1
ATOM 573 N N . ALA A 1 79 ? 10.839 2.454 -1.528 1.00 93.81 79 ALA A N 1
ATOM 574 C CA . ALA A 1 79 ? 11.920 3.314 -1.065 1.00 93.81 79 ALA A CA 1
ATOM 575 C C . ALA A 1 79 ? 12.629 3.990 -2.243 1.00 93.81 79 ALA A C 1
ATOM 577 O O . ALA A 1 79 ? 12.614 3.492 -3.366 1.00 93.81 79 ALA A O 1
ATOM 578 N N . ILE A 1 80 ? 13.294 5.120 -1.982 1.00 92.31 80 ILE A N 1
ATOM 579 C CA . ILE A 1 80 ? 13.991 5.910 -3.015 1.00 92.31 80 ILE A CA 1
ATOM 580 C C . ILE A 1 80 ? 15.096 5.126 -3.739 1.00 92.31 80 ILE A C 1
ATOM 582 O O . ILE A 1 80 ? 15.420 5.413 -4.885 1.00 92.31 80 ILE A O 1
ATOM 586 N N . ASN A 1 81 ? 15.691 4.134 -3.084 1.00 92.50 81 ASN A N 1
ATOM 587 C CA . ASN A 1 81 ? 16.729 3.290 -3.668 1.00 92.50 81 ASN A CA 1
ATOM 588 C C . ASN A 1 81 ? 16.170 2.038 -4.357 1.00 92.50 81 ASN A C 1
ATOM 590 O O . ASN A 1 81 ? 16.943 1.294 -4.959 1.00 92.50 81 ASN A O 1
ATOM 594 N N . TYR A 1 82 ? 14.862 1.780 -4.287 1.00 93.75 82 TYR A N 1
ATOM 595 C CA . TYR A 1 82 ? 14.273 0.646 -4.990 1.00 93.75 82 TYR A CA 1
ATOM 596 C C . TYR A 1 82 ? 14.266 0.954 -6.483 1.00 93.75 82 TYR A C 1
ATOM 598 O O . TYR A 1 82 ? 13.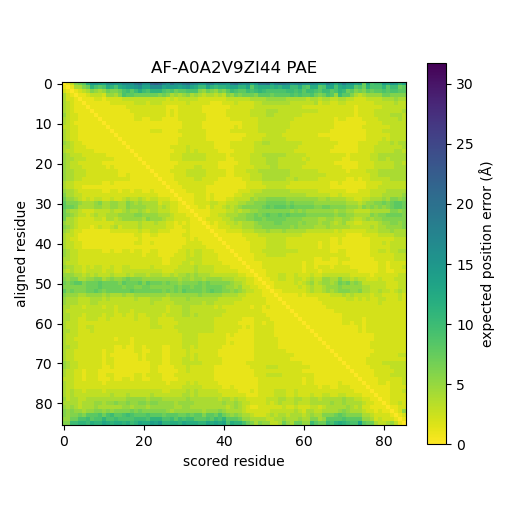843 2.028 -6.915 1.00 93.75 82 TYR A O 1
ATOM 606 N N . ARG A 1 83 ? 14.824 0.020 -7.258 1.00 92.19 83 ARG A N 1
ATOM 607 C CA . ARG A 1 83 ? 14.850 0.048 -8.727 1.00 92.19 83 ARG A CA 1
ATOM 608 C C . ARG A 1 83 ? 15.349 1.363 -9.345 1.00 92.19 83 ARG A C 1
ATOM 610 O O . ARG A 1 83 ? 14.964 1.705 -10.456 1.00 92.19 83 ARG A O 1
ATOM 617 N N . ASN A 1 84 ? 16.244 2.084 -8.662 1.00 89.62 84 ASN A N 1
ATOM 618 C CA . ASN A 1 84 ? 16.805 3.361 -9.123 1.00 89.62 84 ASN A CA 1
ATOM 619 C C . ASN A 1 84 ? 15.741 4.440 -9.416 1.00 89.62 84 ASN A C 1
ATOM 621 O O . ASN A 1 84 ? 15.874 5.176 -10.392 1.00 89.62 84 ASN A O 1
ATOM 625 N N . GLN A 1 85 ? 14.702 4.542 -8.575 1.00 83.44 85 GLN A N 1
ATOM 626 C CA . GLN A 1 85 ? 13.604 5.514 -8.731 1.00 83.44 85 GLN A CA 1
ATOM 627 C C . GLN A 1 85 ? 12.797 5.314 -10.027 1.00 83.44 85 GLN A C 1
ATOM 629 O O . GLN A 1 85 ? 12.319 6.284 -10.619 1.00 83.44 85 GLN A O 1
ATOM 634 N N . ARG A 1 86 ? 12.671 4.056 -10.465 1.00 75.25 86 ARG A N 1
ATOM 635 C CA . ARG A 1 86 ? 11.848 3.641 -11.605 1.00 75.25 86 ARG A CA 1
ATOM 636 C C . ARG A 1 86 ? 10.590 2.908 -11.169 1.00 75.25 86 ARG A C 1
ATOM 638 O O . ARG A 1 86 ? 10.700 2.001 -10.309 1.00 75.25 86 ARG A O 1
#

pLDDT: mean 95.41, std 5.35, range [63.69, 98.69]

Radius of gyration: 14.41 Å; Cα contacts (8 Å, |Δi|>4): 102; chains: 1; bounding box: 34×28×38 Å

Solvent-accessible surface area (backbone atoms only — not comparable to full-atom values): 5147 Å² total; per-residue (Å²): 130,84,85,83,77,94,42,44,66,60,26,46,56,56,48,65,77,37,57,70,48,47,73,71,59,37,50,43,58,50,67,89,39,87,99,42,28,70,29,47,37,31,79,50,67,49,72,54,64,77,69,68,81,44,73,68,49,51,50,51,49,55,51,50,52,51,52,39,46,78,71,62,34,74,40,76,46,80,55,78,76,26,38,77,71,103